Protein AF-A0A9W7LGK9-F1 (afdb_monomer_lite)

Structure (mmCIF, N/CA/C/O backbone):
data_AF-A0A9W7LGK9-F1
#
_entry.id   AF-A0A9W7LGK9-F1
#
loop_
_atom_site.group_PDB
_atom_site.id
_atom_site.type_symbol
_atom_site.label_atom_id
_atom_site.label_alt_id
_atom_site.label_comp_id
_atom_site.label_asym_id
_atom_site.label_entity_id
_atom_site.label_seq_id
_atom_site.pdbx_PDB_ins_code
_atom_site.Cartn_x
_atom_site.Cartn_y
_atom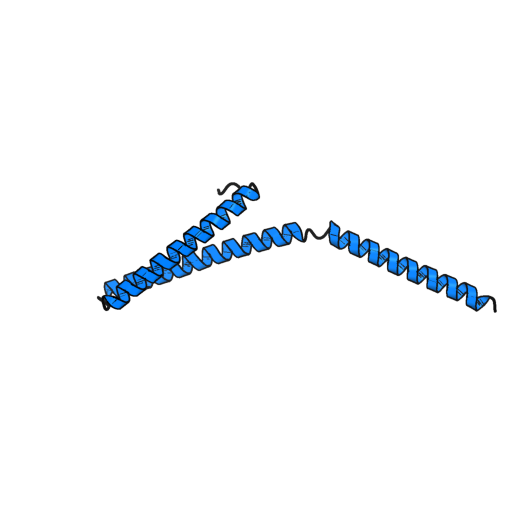_site.Cartn_z
_atom_site.occupancy
_atom_site.B_iso_or_equiv
_atom_site.auth_seq_id
_atom_site.auth_comp_id
_atom_site.auth_asym_id
_atom_site.auth_atom_id
_atom_site.pdbx_PDB_model_num
ATOM 1 N N . MET A 1 1 ? 56.364 -18.739 -40.961 1.00 49.22 1 MET A N 1
ATOM 2 C CA . MET A 1 1 ? 55.986 -17.609 -40.071 1.00 49.22 1 MET A CA 1
ATOM 3 C C . MET A 1 1 ? 54.803 -16.773 -40.592 1.00 49.22 1 MET A C 1
ATOM 5 O O . MET A 1 1 ? 54.542 -15.713 -40.040 1.00 49.22 1 MET A O 1
ATOM 9 N N . ILE A 1 2 ? 54.070 -17.230 -41.619 1.00 54.44 2 ILE A N 1
ATOM 10 C CA . ILE A 1 2 ? 52.918 -16.506 -42.195 1.00 54.44 2 ILE A CA 1
ATOM 11 C C . ILE A 1 2 ? 51.592 -17.001 -41.579 1.00 54.44 2 ILE A C 1
ATOM 13 O O . ILE A 1 2 ? 50.742 -16.185 -41.238 1.00 54.44 2 ILE A O 1
ATOM 17 N N . GLU A 1 3 ? 51.486 -18.299 -41.269 1.00 56.03 3 GLU A N 1
ATOM 18 C CA . GLU A 1 3 ? 50.304 -18.915 -40.629 1.00 56.03 3 GLU A CA 1
ATOM 19 C C . GLU A 1 3 ? 49.948 -18.327 -39.252 1.00 56.03 3 GLU A C 1
ATOM 21 O O . GLU A 1 3 ? 48.776 -18.270 -38.875 1.00 56.03 3 GLU A O 1
ATOM 26 N N . SER A 1 4 ? 50.936 -17.833 -38.495 1.00 61.94 4 SER A N 1
ATOM 27 C CA . SER A 1 4 ? 50.682 -17.215 -37.189 1.00 61.94 4 SER A CA 1
ATOM 28 C C . SER A 1 4 ? 50.029 -15.837 -37.304 1.00 61.94 4 SER A C 1
ATOM 30 O O . SER A 1 4 ? 49.320 -15.425 -36.393 1.00 61.94 4 SER A O 1
ATOM 32 N N . ARG A 1 5 ? 50.225 -15.108 -38.411 1.00 61.69 5 ARG A N 1
ATOM 33 C CA . ARG A 1 5 ? 49.630 -13.773 -38.600 1.00 61.69 5 ARG A CA 1
ATOM 34 C C . ARG A 1 5 ? 48.171 -13.856 -39.028 1.00 61.69 5 ARG A C 1
ATOM 36 O O . ARG A 1 5 ? 47.358 -13.087 -38.524 1.00 61.69 5 ARG A O 1
ATOM 43 N N . GLU A 1 6 ? 47.839 -14.811 -39.892 1.00 66.75 6 GLU A N 1
ATOM 44 C CA . GLU A 1 6 ? 46.464 -15.035 -40.347 1.00 66.75 6 GLU A CA 1
ATOM 45 C C . GLU A 1 6 ? 45.575 -15.520 -39.204 1.00 66.75 6 GLU A C 1
ATOM 47 O O . GLU A 1 6 ? 44.517 -14.947 -38.956 1.00 66.75 6 GLU A O 1
ATOM 52 N N . THR A 1 7 ? 46.039 -16.503 -38.429 1.00 74.00 7 THR A N 1
ATOM 53 C CA . THR A 1 7 ? 45.322 -16.977 -37.235 1.00 74.00 7 THR A CA 1
ATOM 54 C C . THR A 1 7 ? 45.127 -15.864 -36.205 1.00 74.00 7 THR A C 1
ATOM 56 O O . THR A 1 7 ? 44.027 -15.706 -35.680 1.00 74.00 7 THR A O 1
ATOM 59 N N . THR A 1 8 ? 46.139 -15.021 -35.974 1.00 76.88 8 THR A N 1
ATOM 60 C CA . THR A 1 8 ? 46.016 -13.860 -35.071 1.00 76.88 8 THR A CA 1
ATOM 61 C C . THR A 1 8 ? 44.995 -12.831 -35.578 1.00 76.88 8 THR A C 1
ATOM 63 O O . THR A 1 8 ? 44.223 -12.299 -34.780 1.00 76.88 8 THR A O 1
ATOM 66 N N . MET A 1 9 ? 44.924 -12.583 -36.893 1.00 79.62 9 MET A N 1
ATOM 67 C CA . MET A 1 9 ? 43.884 -11.732 -37.491 1.00 79.62 9 MET A CA 1
ATOM 68 C C . MET A 1 9 ? 42.480 -12.322 -37.312 1.00 79.62 9 MET A C 1
ATOM 70 O O . MET A 1 9 ? 41.559 -11.592 -36.947 1.00 79.62 9 MET A O 1
ATOM 74 N N . TRP A 1 10 ? 42.314 -13.633 -37.497 1.00 83.62 10 TRP A N 1
ATOM 75 C CA . TRP A 1 10 ? 41.036 -14.314 -37.277 1.00 83.62 10 TRP A CA 1
ATOM 76 C C . TRP A 1 10 ? 40.573 -14.242 -35.822 1.00 83.62 10 TRP A C 1
ATOM 78 O O . TRP A 1 10 ? 39.405 -13.946 -35.572 1.00 83.62 10 TRP A O 1
ATOM 88 N N . TYR A 1 11 ? 41.479 -14.428 -34.857 1.00 84.81 11 TYR A N 1
ATOM 89 C CA . TYR A 1 11 ? 41.149 -14.254 -33.440 1.00 84.81 11 TYR A CA 1
ATOM 90 C C . TYR A 1 11 ? 40.737 -12.817 -33.121 1.00 84.81 11 TYR A C 1
ATOM 92 O O . TYR A 1 11 ? 39.768 -12.610 -32.393 1.00 84.81 11 TYR A O 1
ATOM 100 N N . PHE A 1 12 ? 41.416 -11.822 -33.696 1.00 86.94 12 PHE A N 1
ATOM 101 C CA . PHE A 1 12 ? 41.064 -10.417 -33.498 1.00 86.94 12 PHE A CA 1
ATOM 102 C C . PHE A 1 12 ? 39.683 -10.076 -34.077 1.00 86.94 12 PHE A C 1
ATOM 104 O O . PHE A 1 12 ? 38.883 -9.410 -33.417 1.00 86.94 12 PHE A O 1
ATOM 111 N N . LEU A 1 13 ? 39.375 -10.573 -35.278 1.00 85.75 13 LEU A N 1
ATOM 112 C CA . LEU A 1 13 ? 38.069 -10.405 -35.925 1.00 85.75 13 LEU A CA 1
ATOM 113 C C . LEU A 1 13 ? 36.947 -11.097 -35.145 1.00 85.75 13 LEU A C 1
ATOM 115 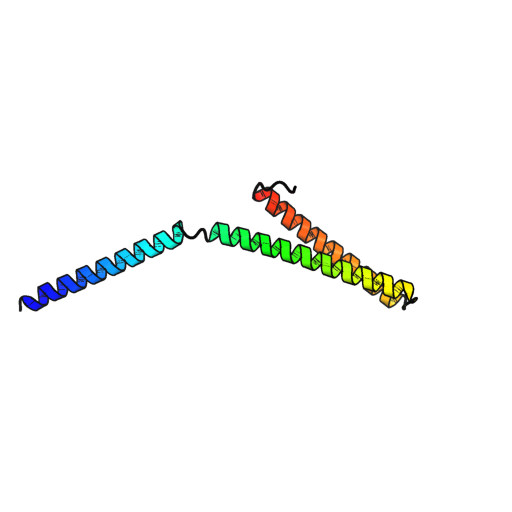O O . LEU A 1 13 ? 35.879 -10.523 -34.946 1.00 85.75 13 LEU A O 1
ATOM 119 N N . PHE A 1 14 ? 37.200 -12.305 -34.642 1.00 88.19 14 PHE A N 1
ATOM 120 C CA . PHE A 1 14 ? 36.247 -13.010 -33.793 1.00 88.19 14 PHE A CA 1
ATOM 121 C C . PHE A 1 14 ? 35.986 -12.241 -32.492 1.00 88.19 14 PHE A C 1
ATOM 123 O O . PHE A 1 14 ? 34.838 -12.018 -32.114 1.00 88.19 14 PHE A O 1
ATOM 130 N N . PHE A 1 15 ? 37.044 -11.765 -31.831 1.00 88.44 15 PHE A N 1
ATOM 131 C CA . PHE A 1 15 ? 36.920 -11.049 -30.564 1.00 88.44 15 PHE A CA 1
ATOM 132 C C . PHE A 1 15 ? 36.197 -9.706 -30.726 1.00 88.44 15 PHE A C 1
ATOM 134 O O . PHE A 1 15 ? 35.336 -9.359 -29.920 1.00 88.44 15 PHE A O 1
ATOM 141 N N . THR A 1 16 ? 36.487 -8.970 -31.801 1.00 89.62 16 THR A N 1
ATOM 142 C CA . THR A 1 16 ? 35.779 -7.722 -32.122 1.00 89.62 16 THR A CA 1
ATOM 143 C C . THR A 1 16 ? 34.307 -7.967 -32.440 1.00 89.62 16 THR A C 1
ATOM 145 O O . THR A 1 16 ? 33.465 -7.235 -31.924 1.00 89.62 16 THR A O 1
ATOM 148 N N . ALA A 1 17 ? 33.970 -9.019 -33.191 1.00 89.31 17 ALA A N 1
ATOM 149 C CA . ALA A 1 17 ? 32.580 -9.395 -33.449 1.00 89.31 17 ALA A CA 1
ATOM 150 C C . ALA A 1 17 ? 31.821 -9.757 -32.159 1.00 89.31 17 ALA A C 1
ATOM 152 O O . ALA A 1 17 ? 30.686 -9.318 -31.971 1.00 89.31 17 ALA A O 1
ATOM 153 N N . VAL A 1 18 ? 32.457 -10.489 -31.235 1.00 91.06 18 VAL A N 1
ATOM 154 C CA . VAL A 1 18 ? 31.874 -10.820 -29.923 1.00 91.06 18 VAL A CA 1
ATOM 155 C C . VAL A 1 18 ? 31.629 -9.560 -29.091 1.00 91.06 18 VAL A C 1
ATOM 157 O O . VAL A 1 18 ? 30.540 -9.395 -28.544 1.00 91.06 18 VAL A O 1
ATOM 160 N N . ILE A 1 19 ? 32.592 -8.635 -29.024 1.00 90.56 19 ILE A N 1
ATOM 161 C CA . ILE A 1 19 ? 32.414 -7.360 -28.309 1.00 90.56 19 ILE A CA 1
ATOM 162 C C . ILE A 1 19 ? 31.267 -6.549 -28.922 1.00 90.56 19 ILE A C 1
ATOM 164 O O . ILE A 1 19 ? 30.438 -6.008 -28.187 1.00 90.56 19 ILE A O 1
ATOM 168 N N . LEU A 1 20 ? 31.191 -6.485 -30.254 1.00 91.75 20 LEU A N 1
ATOM 169 C CA . LEU A 1 20 ? 30.137 -5.754 -30.955 1.00 91.75 20 LEU A CA 1
ATOM 170 C C . LEU A 1 20 ? 28.758 -6.358 -30.668 1.00 91.75 20 LEU A C 1
ATOM 172 O O . LEU A 1 20 ? 27.815 -5.630 -30.365 1.00 91.75 20 LEU A O 1
ATOM 176 N N . TYR A 1 21 ? 28.656 -7.688 -30.694 1.00 90.38 21 TYR A N 1
ATOM 177 C CA . TYR A 1 21 ? 27.440 -8.414 -30.340 1.00 90.38 21 TYR A CA 1
ATOM 178 C C . TYR A 1 21 ? 27.007 -8.119 -28.898 1.00 90.38 21 TYR A C 1
ATOM 180 O O . TYR A 1 21 ? 25.853 -7.765 -28.665 1.00 90.38 21 TYR A O 1
ATOM 188 N N . LEU A 1 22 ? 27.932 -8.170 -27.933 1.00 89.25 22 LEU A N 1
ATOM 189 C CA . LEU A 1 22 ? 27.641 -7.833 -26.535 1.00 89.25 22 LEU A CA 1
ATOM 190 C C . LEU A 1 22 ? 27.194 -6.373 -26.368 1.00 89.25 22 LEU A C 1
ATOM 192 O O . LEU A 1 22 ? 26.300 -6.091 -25.570 1.00 89.25 22 LEU A O 1
ATOM 196 N N . TYR A 1 23 ? 27.773 -5.445 -27.132 1.00 88.06 23 TYR A N 1
ATOM 197 C CA . TYR A 1 23 ? 27.379 -4.036 -27.121 1.00 88.06 23 TYR A CA 1
ATOM 198 C C . TYR A 1 23 ? 25.963 -3.825 -27.674 1.00 88.06 23 TYR A C 1
ATOM 200 O O . TYR A 1 23 ? 25.153 -3.131 -27.054 1.00 88.06 23 TYR A O 1
ATOM 208 N N . VAL A 1 24 ? 25.634 -4.470 -28.797 1.00 85.62 24 VAL A N 1
ATOM 209 C CA . VAL A 1 24 ? 24.283 -4.445 -29.374 1.00 85.62 24 VAL A CA 1
ATOM 210 C C . VAL A 1 24 ? 23.278 -5.057 -28.402 1.00 85.62 24 VAL A C 1
ATOM 212 O O . VAL A 1 24 ? 22.251 -4.438 -28.140 1.00 85.62 24 VAL A O 1
ATOM 215 N N . MET A 1 25 ? 23.599 -6.200 -27.790 1.00 81.19 25 MET A N 1
ATOM 216 C CA . MET A 1 25 ? 22.744 -6.833 -26.782 1.00 81.19 25 MET A CA 1
ATOM 217 C C . MET A 1 25 ? 22.530 -5.928 -25.566 1.00 81.19 25 MET A C 1
ATOM 219 O O . MET A 1 25 ? 21.401 -5.789 -25.107 1.00 81.19 25 MET A O 1
ATOM 223 N N . LYS A 1 26 ? 23.570 -5.244 -25.071 1.00 80.56 26 LYS A N 1
ATOM 224 C CA . LYS A 1 26 ? 23.444 -4.275 -23.969 1.00 80.56 26 LYS A CA 1
ATOM 225 C C . LYS A 1 26 ? 22.494 -3.128 -24.319 1.00 80.56 26 LYS A C 1
ATOM 227 O O . LYS A 1 26 ? 21.644 -2.774 -23.506 1.00 80.56 26 LYS A O 1
ATOM 232 N N . ASN A 1 27 ? 22.625 -2.555 -25.514 1.00 78.19 27 ASN A N 1
ATOM 233 C CA . ASN A 1 27 ? 21.726 -1.493 -25.962 1.00 78.19 27 ASN A CA 1
ATOM 234 C C . ASN A 1 27 ? 20.299 -2.009 -26.149 1.00 78.19 27 ASN A C 1
ATOM 236 O O . ASN A 1 27 ? 19.373 -1.341 -25.711 1.00 78.19 27 ASN A O 1
ATOM 240 N N . TYR A 1 28 ? 20.127 -3.207 -26.710 1.00 74.62 28 TYR A N 1
ATOM 241 C CA . TYR A 1 28 ? 18.819 -3.827 -26.907 1.00 74.62 28 TYR A CA 1
ATOM 242 C C . TYR A 1 28 ? 18.125 -4.145 -25.578 1.00 74.62 28 TYR A C 1
ATOM 244 O O . TYR A 1 28 ? 16.950 -3.846 -25.412 1.00 74.62 28 TYR A O 1
ATOM 252 N N . PHE A 1 29 ? 18.843 -4.668 -24.582 1.00 66.94 29 PHE A N 1
ATOM 253 C CA . PHE A 1 29 ? 18.282 -4.871 -23.245 1.00 66.94 29 PHE A CA 1
ATOM 254 C C . PHE A 1 29 ? 17.922 -3.553 -22.553 1.00 66.94 29 PHE A C 1
ATOM 256 O O . PHE A 1 29 ? 16.914 -3.496 -21.855 1.00 66.94 29 PHE A O 1
ATOM 263 N N . ASN A 1 30 ? 18.690 -2.485 -22.780 1.00 64.62 30 ASN A N 1
ATOM 264 C CA . ASN A 1 30 ? 18.372 -1.161 -22.245 1.00 64.62 30 ASN A CA 1
ATOM 265 C C . ASN A 1 30 ? 17.180 -0.485 -22.947 1.00 64.62 30 ASN A C 1
ATOM 267 O O . ASN A 1 30 ? 16.520 0.341 -22.321 1.00 64.62 30 ASN A O 1
ATOM 271 N N . THR A 1 31 ? 16.913 -0.791 -24.222 1.00 64.19 31 THR A N 1
ATOM 272 C CA . THR A 1 31 ? 15.832 -0.162 -25.002 1.00 64.19 31 THR A CA 1
ATOM 273 C C . THR A 1 31 ? 14.551 -0.992 -25.070 1.00 64.19 31 THR A C 1
ATOM 275 O O . THR A 1 31 ? 13.471 -0.413 -25.128 1.00 64.19 31 THR A O 1
ATOM 278 N N . VAL A 1 32 ? 14.646 -2.325 -25.063 1.00 59.75 32 VAL A N 1
ATOM 279 C CA . VAL A 1 32 ? 13.516 -3.245 -25.289 1.00 59.75 32 VAL A CA 1
ATOM 280 C C . VAL A 1 32 ? 12.982 -3.860 -24.001 1.00 59.75 32 VAL A C 1
ATOM 282 O O . VAL A 1 32 ? 11.814 -4.233 -23.969 1.00 59.75 32 VAL A O 1
ATOM 285 N N . ILE A 1 33 ? 13.761 -3.919 -22.914 1.00 56.84 33 ILE A N 1
ATOM 286 C CA . ILE A 1 33 ? 13.178 -4.177 -21.593 1.00 56.84 33 ILE A CA 1
ATOM 287 C C . ILE A 1 33 ? 12.708 -2.823 -21.062 1.00 56.84 33 ILE A C 1
ATOM 289 O O . ILE A 1 33 ? 13.555 -2.000 -20.697 1.00 56.84 33 ILE A O 1
ATOM 293 N N . PRO A 1 34 ? 11.393 -2.563 -20.957 1.00 58.97 34 PRO A N 1
ATOM 294 C CA . PRO A 1 34 ? 10.889 -1.359 -20.327 1.00 58.97 34 PRO A CA 1
ATOM 295 C C . PRO A 1 34 ? 11.042 -1.520 -18.811 1.00 58.97 34 PRO A C 1
ATOM 297 O O . PRO A 1 34 ? 10.078 -1.642 -18.065 1.00 58.97 34 PRO A O 1
ATOM 300 N N . THR A 1 35 ? 12.289 -1.541 -18.342 1.00 63.28 35 THR A N 1
ATOM 301 C CA . THR A 1 35 ? 12.656 -1.587 -16.924 1.00 63.28 35 THR A CA 1
ATOM 302 C C . THR A 1 35 ? 11.974 -0.470 -16.147 1.00 63.28 35 THR A C 1
ATOM 304 O O . THR A 1 35 ? 11.678 -0.663 -14.977 1.00 63.28 35 THR A O 1
ATOM 307 N N . ARG A 1 36 ? 11.675 0.664 -16.795 1.00 62.56 36 ARG A N 1
ATOM 308 C CA . ARG A 1 36 ? 10.875 1.751 -16.220 1.00 62.56 36 ARG A CA 1
ATOM 309 C C . ARG A 1 36 ? 9.398 1.390 -16.080 1.00 62.56 36 ARG A C 1
ATOM 311 O O . ARG A 1 36 ? 8.912 1.434 -14.964 1.00 62.56 36 ARG A O 1
ATOM 318 N N . ALA A 1 37 ? 8.726 0.940 -17.142 1.00 67.12 37 ALA A N 1
ATOM 319 C CA . ALA A 1 37 ? 7.303 0.590 -17.064 1.00 67.12 37 ALA A CA 1
ATOM 320 C C . ALA A 1 37 ? 7.044 -0.577 -16.096 1.00 67.12 37 ALA A C 1
ATOM 322 O O . ALA A 1 37 ? 6.140 -0.504 -15.274 1.00 67.12 37 ALA A O 1
ATOM 323 N N . PHE A 1 38 ? 7.890 -1.614 -16.116 1.00 70.44 38 PHE A N 1
ATOM 324 C CA . PHE A 1 38 ? 7.802 -2.716 -15.150 1.00 70.44 38 PHE A CA 1
ATOM 325 C C . PHE A 1 38 ? 8.089 -2.269 -13.716 1.00 70.44 38 PHE A C 1
ATOM 327 O O . PHE A 1 38 ? 7.539 -2.829 -12.771 1.00 70.44 38 PHE A O 1
ATOM 334 N N . ARG A 1 39 ? 8.978 -1.290 -13.532 1.00 71.88 39 ARG A N 1
ATOM 335 C CA . ARG A 1 39 ? 9.275 -0.741 -12.211 1.00 71.88 39 ARG A CA 1
ATOM 336 C C . ARG A 1 39 ? 8.124 0.115 -11.698 1.00 71.88 39 ARG A C 1
ATOM 338 O O . ARG A 1 39 ? 7.735 -0.079 -10.557 1.00 71.88 39 ARG A O 1
ATOM 345 N N . GLU A 1 40 ? 7.566 0.980 -12.535 1.00 74.44 40 GLU A N 1
ATOM 346 C CA . GLU A 1 40 ? 6.396 1.805 -12.216 1.00 74.44 40 GLU A CA 1
ATOM 347 C C . GLU A 1 40 ? 5.176 0.931 -11.897 1.00 74.44 40 GLU A C 1
ATOM 349 O O . GLU A 1 40 ? 4.516 1.131 -10.883 1.00 74.44 40 GLU A O 1
ATOM 354 N N . GLU A 1 41 ? 4.926 -0.116 -12.688 1.00 76.88 41 GLU A N 1
ATOM 355 C CA . GLU A 1 41 ? 3.843 -1.068 -12.425 1.00 76.88 41 GLU A CA 1
ATOM 356 C C . GLU A 1 41 ? 4.061 -1.844 -11.120 1.00 76.88 41 GLU A C 1
ATOM 358 O O . GLU A 1 41 ? 3.130 -2.037 -10.341 1.00 76.88 41 GLU A O 1
ATOM 363 N N . ARG A 1 42 ? 5.302 -2.248 -10.830 1.00 81.12 42 ARG A N 1
ATOM 364 C CA . ARG A 1 42 ? 5.634 -2.917 -9.568 1.00 81.12 42 ARG A CA 1
ATOM 365 C C . ARG A 1 42 ? 5.500 -1.985 -8.366 1.00 81.12 42 ARG A C 1
ATOM 367 O O . ARG A 1 42 ? 5.065 -2.433 -7.309 1.00 81.12 42 ARG A O 1
ATOM 374 N N . GLU A 1 43 ? 5.892 -0.723 -8.510 1.00 80.50 43 GLU A N 1
ATOM 375 C CA . GLU A 1 43 ? 5.741 0.303 -7.476 1.00 80.50 43 GLU A CA 1
ATOM 376 C C . GLU A 1 43 ? 4.254 0.583 -7.207 1.00 80.50 43 GLU A C 1
ATOM 378 O O . GLU A 1 43 ? 3.858 0.600 -6.040 1.00 80.50 43 GLU A O 1
ATOM 383 N N . ARG A 1 44 ? 3.421 0.664 -8.256 1.00 81.06 44 ARG A N 1
ATOM 384 C CA . ARG A 1 44 ? 1.959 0.769 -8.134 1.00 81.06 44 ARG A CA 1
ATOM 385 C C . ARG A 1 44 ? 1.355 -0.428 -7.409 1.00 81.06 44 ARG A C 1
ATOM 387 O O . ARG A 1 44 ? 0.695 -0.242 -6.393 1.00 81.06 44 ARG A O 1
ATOM 394 N N . ASN A 1 45 ? 1.613 -1.644 -7.890 1.00 85.12 45 ASN A N 1
ATOM 395 C CA . ASN A 1 45 ? 1.028 -2.852 -7.306 1.00 85.12 45 ASN A CA 1
ATOM 396 C C . ASN A 1 45 ? 1.436 -3.007 -5.831 1.00 85.12 45 ASN A C 1
ATOM 398 O O . ASN A 1 45 ? 0.615 -3.348 -4.994 1.00 85.12 45 ASN A O 1
ATOM 402 N N . ASN A 1 46 ? 2.681 -2.666 -5.478 1.00 89.31 46 ASN A N 1
ATOM 403 C CA . ASN A 1 46 ? 3.142 -2.696 -4.088 1.00 89.31 46 ASN A CA 1
ATOM 404 C C . ASN A 1 46 ? 2.428 -1.658 -3.198 1.00 89.31 46 ASN A C 1
ATOM 406 O O . ASN A 1 46 ? 2.227 -1.899 -2.009 1.00 89.31 46 ASN A O 1
ATOM 410 N N . LEU A 1 47 ? 2.066 -0.490 -3.737 1.00 87.94 47 LEU A N 1
ATOM 411 C CA . LEU A 1 47 ? 1.265 0.502 -3.013 1.00 87.94 47 LEU A CA 1
ATOM 412 C C . LEU A 1 47 ? -0.186 0.040 -2.838 1.00 87.94 47 LEU A C 1
ATOM 414 O O . LEU A 1 47 ? -0.719 0.149 -1.736 1.00 87.94 47 LEU A O 1
ATOM 418 N N . GLU A 1 48 ? -0.792 -0.526 -3.883 1.00 86.62 48 GLU A N 1
ATOM 419 C CA . GLU A 1 48 ? -2.136 -1.116 -3.825 1.00 86.62 48 GLU A CA 1
ATOM 420 C C . GLU A 1 48 ? -2.202 -2.274 -2.812 1.00 86.62 48 GLU A C 1
ATOM 422 O O . GLU A 1 48 ? -3.107 -2.312 -1.976 1.00 86.62 48 GLU A O 1
ATOM 427 N N . ASP A 1 49 ? -1.203 -3.162 -2.808 1.00 91.31 49 ASP A N 1
ATOM 428 C CA . ASP A 1 49 ? -1.095 -4.271 -1.854 1.00 91.31 49 ASP A CA 1
ATOM 429 C C . ASP A 1 49 ? -1.014 -3.760 -0.408 1.00 91.31 49 ASP A C 1
ATOM 431 O O . ASP A 1 49 ? -1.725 -4.246 0.474 1.00 91.31 49 ASP A O 1
ATOM 435 N N . LYS A 1 50 ? -0.191 -2.732 -0.157 1.00 91.31 50 LYS A N 1
ATOM 436 C CA . LYS A 1 50 ? -0.074 -2.105 1.171 1.00 91.31 50 LYS A CA 1
ATOM 437 C C . LYS A 1 50 ? -1.373 -1.443 1.613 1.00 91.31 50 LYS A C 1
ATOM 439 O O . LYS A 1 50 ? -1.738 -1.563 2.783 1.00 91.31 50 LYS A O 1
ATOM 444 N N . TYR A 1 51 ? -2.058 -0.754 0.701 1.00 89.50 51 TYR A N 1
ATOM 445 C CA . TYR A 1 51 ? -3.361 -0.147 0.967 1.00 89.50 51 TYR A CA 1
ATOM 446 C C . TYR A 1 51 ? -4.388 -1.212 1.361 1.00 89.50 51 TYR A C 1
ATOM 448 O O . TYR A 1 51 ? -5.078 -1.078 2.374 1.00 89.50 51 TYR A O 1
ATOM 456 N N . HIS A 1 52 ? -4.431 -2.321 0.620 1.00 90.81 52 HIS A N 1
ATOM 457 C CA . HIS A 1 52 ? -5.337 -3.423 0.916 1.00 90.81 52 HIS A CA 1
ATOM 458 C C . HIS A 1 52 ? -5.008 -4.107 2.254 1.00 90.81 52 HIS A C 1
ATOM 460 O O . HIS A 1 52 ? -5.902 -4.352 3.065 1.00 90.81 52 HIS A O 1
ATOM 466 N N . GLU A 1 53 ? -3.726 -4.348 2.542 1.00 92.69 53 GLU A N 1
ATOM 467 C CA . GLU A 1 53 ? -3.273 -4.919 3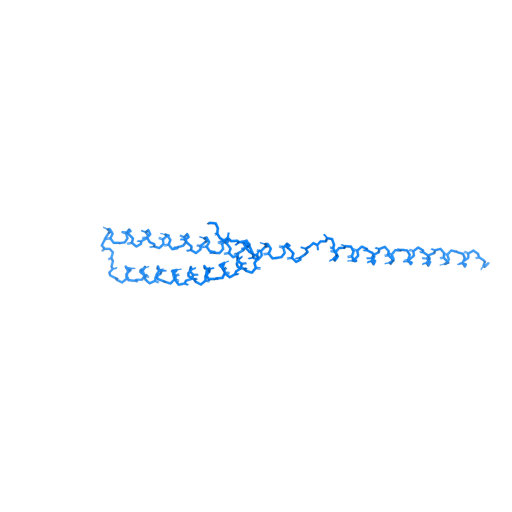.816 1.00 92.69 53 GLU A CA 1
ATOM 468 C C . GLU A 1 53 ? -3.597 -4.004 5.014 1.00 92.69 53 GLU A C 1
ATOM 470 O O . GLU A 1 53 ? -3.911 -4.480 6.111 1.00 92.69 53 GLU A O 1
ATOM 475 N N . ALA A 1 54 ? -3.520 -2.682 4.837 1.00 91.38 54 ALA A N 1
ATOM 476 C CA . ALA A 1 54 ? -3.888 -1.716 5.869 1.00 91.38 54 ALA A CA 1
ATOM 477 C C . ALA A 1 54 ? -5.395 -1.771 6.179 1.00 91.38 54 ALA A C 1
ATOM 479 O O . ALA A 1 54 ? -5.772 -1.844 7.353 1.00 91.38 54 ALA A O 1
ATOM 480 N N . HIS A 1 55 ? -6.245 -1.848 5.149 1.00 91.50 55 HIS A N 1
ATOM 481 C CA . HIS A 1 55 ? -7.693 -2.042 5.307 1.00 91.50 55 HIS A CA 1
ATOM 482 C C . HIS A 1 55 ? -8.037 -3.347 6.022 1.00 91.50 55 HIS A C 1
ATOM 484 O O . HIS A 1 55 ? -8.795 -3.329 6.991 1.00 91.50 55 HIS A O 1
ATOM 490 N N . GLN A 1 56 ? -7.422 -4.466 5.632 1.00 94.06 56 GLN A N 1
ATOM 491 C CA . GLN A 1 56 ? -7.638 -5.751 6.309 1.00 94.06 56 GLN A CA 1
ATOM 492 C C . GLN A 1 56 ? -7.250 -5.691 7.795 1.00 94.06 56 GLN A C 1
ATOM 494 O O . GLN A 1 56 ? -7.971 -6.192 8.663 1.00 94.06 56 GLN A O 1
ATOM 499 N N . ARG A 1 57 ? -6.128 -5.034 8.122 1.00 91.81 57 ARG A N 1
ATOM 500 C CA . ARG A 1 57 ? -5.711 -4.825 9.518 1.00 91.81 57 ARG A CA 1
ATOM 501 C C . ARG A 1 57 ? -6.707 -3.972 10.295 1.00 91.81 57 ARG A C 1
ATOM 503 O O . ARG A 1 57 ? -7.029 -4.308 11.437 1.00 91.81 57 ARG A O 1
ATOM 510 N N . ARG A 1 58 ? -7.214 -2.899 9.690 1.00 93.62 58 ARG A N 1
ATOM 511 C CA . ARG A 1 58 ? -8.256 -2.061 10.289 1.00 93.62 58 ARG A CA 1
ATOM 512 C C . ARG A 1 58 ? -9.516 -2.871 10.580 1.00 93.62 58 ARG A C 1
ATOM 514 O O . ARG A 1 58 ? -10.017 -2.818 11.702 1.00 93.62 58 ARG A O 1
ATOM 521 N N . GLU A 1 59 ? -10.009 -3.639 9.611 1.00 93.88 59 GLU A N 1
ATOM 522 C CA . GLU A 1 59 ? -11.189 -4.491 9.791 1.00 93.88 59 GLU A CA 1
ATOM 523 C C . GLU A 1 59 ? -11.004 -5.475 10.942 1.00 93.88 59 GLU A C 1
ATOM 525 O O . GLU A 1 59 ? -11.893 -5.620 11.782 1.00 93.88 59 GLU A O 1
ATOM 530 N N . HIS A 1 60 ? -9.824 -6.085 11.041 1.00 94.25 60 HIS A N 1
ATOM 531 C CA . HIS A 1 60 ? -9.483 -6.952 12.158 1.00 94.25 60 HIS A CA 1
ATOM 532 C C . HIS A 1 60 ? -9.593 -6.201 13.498 1.00 94.25 60 HIS A C 1
ATOM 534 O O . HIS A 1 60 ? -10.278 -6.671 14.407 1.00 94.25 60 HIS A O 1
ATOM 540 N N . PHE A 1 61 ? -9.016 -5.000 13.636 1.00 92.12 61 PHE A N 1
ATOM 541 C CA . PHE A 1 61 ? -9.156 -4.205 14.867 1.00 92.12 61 PHE A CA 1
ATOM 542 C C . PHE A 1 61 ? -10.609 -3.831 15.183 1.00 92.12 61 PHE A C 1
ATOM 544 O O . PHE A 1 61 ? -11.011 -3.887 16.346 1.00 92.12 61 PHE A O 1
ATOM 551 N N . VAL A 1 62 ? -11.411 -3.501 14.169 1.00 93.50 62 VAL A N 1
ATOM 552 C CA . VAL A 1 62 ? -12.841 -3.198 14.330 1.00 93.50 62 VAL A CA 1
ATOM 553 C C . VAL A 1 62 ? -13.609 -4.423 14.831 1.00 93.50 62 VAL A C 1
ATOM 555 O O . VAL A 1 62 ? -14.412 -4.301 15.759 1.00 93.50 62 VAL A O 1
ATOM 558 N N . GLN A 1 63 ? -13.336 -5.607 14.280 1.00 94.06 63 GLN A N 1
ATOM 559 C CA . GLN A 1 63 ? -13.940 -6.863 14.732 1.00 94.06 63 GLN A CA 1
ATOM 560 C C . GLN A 1 63 ? -13.557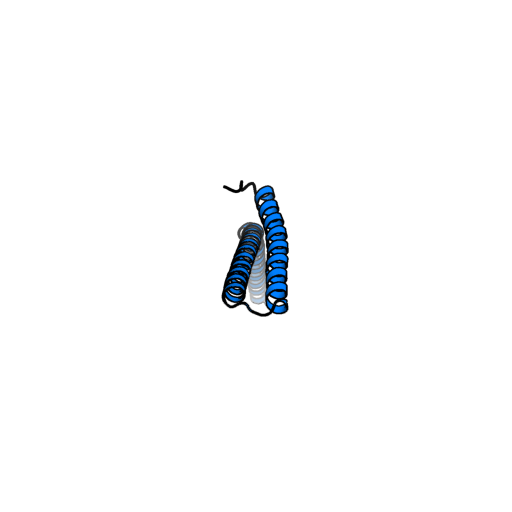 -7.181 16.183 1.00 94.06 63 GLN A C 1
ATOM 562 O O . GLN A 1 63 ? -14.434 -7.480 16.998 1.00 94.06 63 GLN A O 1
ATOM 567 N N . HIS A 1 64 ? -12.275 -7.046 16.539 1.00 92.38 64 HIS A N 1
ATOM 568 C CA . HIS A 1 64 ? -11.797 -7.236 17.917 1.00 92.38 64 HIS A CA 1
ATOM 569 C C . HIS A 1 64 ? -12.426 -6.241 18.887 1.00 92.38 64 HIS A C 1
ATOM 571 O O . HIS A 1 64 ? -12.837 -6.615 19.983 1.00 92.38 64 HIS A O 1
ATOM 577 N N . LEU A 1 65 ? -12.573 -4.984 18.477 1.00 92.31 65 LEU A N 1
ATOM 578 C CA . LEU A 1 65 ? -13.242 -3.960 19.268 1.00 92.31 65 LEU A CA 1
ATOM 579 C C . LEU A 1 65 ? -14.731 -4.268 19.468 1.00 92.31 65 LEU A C 1
ATOM 581 O O . LEU A 1 65 ? -15.239 -4.130 20.583 1.00 92.31 65 LEU A O 1
ATOM 585 N N . ALA A 1 66 ? -15.438 -4.694 18.420 1.00 93.19 66 ALA A N 1
ATOM 586 C CA . ALA A 1 66 ? -16.840 -5.096 18.518 1.00 93.19 66 ALA A CA 1
ATOM 587 C C . ALA A 1 66 ? -17.007 -6.290 19.472 1.00 93.19 66 ALA A C 1
ATOM 589 O O . ALA A 1 66 ? -17.876 -6.277 20.349 1.00 93.19 66 ALA A O 1
ATOM 590 N N . TRP A 1 67 ? -16.117 -7.277 19.367 1.00 94.12 67 TRP A N 1
ATOM 591 C CA . TRP A 1 67 ? -16.071 -8.422 20.268 1.00 94.12 67 TRP A CA 1
ATOM 592 C C . TRP A 1 67 ? -15.786 -8.006 21.720 1.00 94.12 67 TRP A C 1
ATOM 594 O O . TRP A 1 67 ? -16.535 -8.389 22.623 1.00 94.12 67 TRP A O 1
ATOM 604 N N . ALA A 1 68 ? -14.788 -7.151 21.955 1.00 91.81 68 ALA A N 1
ATOM 605 C CA . ALA A 1 68 ? -14.432 -6.651 23.283 1.00 91.81 68 ALA A CA 1
ATOM 606 C C . ALA A 1 68 ? -15.590 -5.867 23.927 1.00 91.81 68 ALA A C 1
ATOM 608 O O . ALA A 1 68 ? -15.920 -6.078 25.098 1.00 91.81 68 ALA A O 1
ATOM 609 N N . LYS A 1 69 ? -16.282 -5.027 23.143 1.00 92.00 69 LYS A N 1
ATOM 610 C CA . LYS A 1 69 ? -17.497 -4.320 23.578 1.00 92.00 69 LYS A CA 1
ATOM 611 C C . LYS A 1 69 ? -18.622 -5.290 23.939 1.00 92.00 69 LYS A C 1
ATOM 613 O O . LYS A 1 69 ? -19.247 -5.120 24.984 1.00 92.00 69 LYS A O 1
ATOM 618 N N . SER A 1 70 ? -18.847 -6.328 23.127 1.00 92.31 70 SER A N 1
ATOM 619 C CA . SER A 1 70 ? -19.893 -7.331 23.384 1.00 92.31 70 SER A CA 1
ATOM 620 C C . SER A 1 70 ? -19.680 -8.087 24.701 1.00 92.31 70 SER A C 1
ATOM 622 O O . SER A 1 70 ? -20.643 -8.420 25.390 1.00 92.31 70 SER A O 1
ATOM 624 N N . ARG A 1 71 ? -18.417 -8.295 25.095 1.00 91.94 7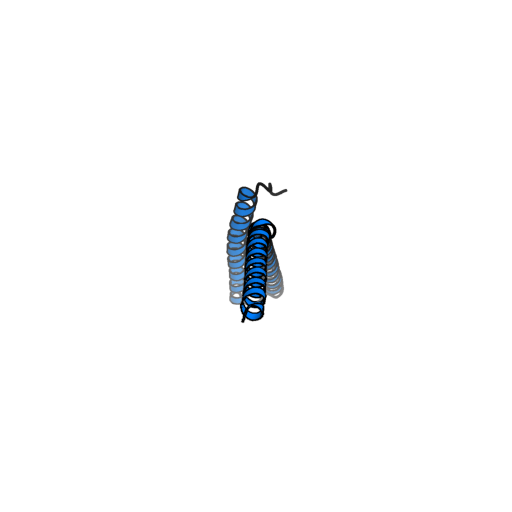1 ARG A N 1
ATOM 625 C CA . ARG A 1 71 ? -18.038 -8.994 26.330 1.00 91.94 71 ARG A CA 1
ATOM 626 C C . ARG A 1 71 ? -17.835 -8.087 27.536 1.00 91.94 71 ARG A C 1
ATOM 628 O O . ARG A 1 71 ? -17.483 -8.591 28.597 1.00 91.94 71 ARG A O 1
ATOM 635 N N . LYS A 1 72 ? -18.075 -6.777 27.397 1.00 87.44 72 LYS A N 1
ATOM 636 C CA . LYS A 1 72 ? -17.786 -5.778 28.440 1.00 87.44 72 LYS A CA 1
ATOM 637 C C . LYS A 1 72 ? -16.343 -5.907 28.949 1.00 87.44 72 LYS A C 1
ATOM 639 O O . LYS A 1 72 ? -16.100 -5.867 30.154 1.00 87.44 72 LYS A O 1
ATOM 644 N N . ALA A 1 73 ? -15.405 -6.096 28.017 1.00 85.38 73 ALA A N 1
ATOM 645 C CA . ALA A 1 73 ? -13.979 -6.100 28.309 1.00 85.38 73 ALA A CA 1
ATOM 646 C C . ALA A 1 73 ? -13.561 -4.803 29.023 1.00 85.38 73 ALA A C 1
ATOM 648 O O . ALA A 1 73 ? -14.279 -3.796 29.003 1.00 85.38 73 ALA A O 1
ATOM 649 N N . GLY A 1 74 ? -12.395 -4.829 29.670 1.00 89.06 74 GLY A N 1
ATOM 650 C CA . GLY A 1 74 ? -11.902 -3.692 30.441 1.00 89.06 74 GLY A CA 1
ATOM 651 C C . GLY A 1 74 ? -11.852 -2.405 29.610 1.00 89.06 74 GLY A C 1
ATOM 652 O O . GLY A 1 74 ? -11.504 -2.418 28.429 1.00 89.06 74 GLY A O 1
ATOM 653 N N . ARG A 1 75 ? -12.169 -1.265 30.240 1.00 88.81 75 ARG A N 1
ATOM 654 C CA . ARG A 1 75 ? -12.153 0.057 29.584 1.00 88.81 75 ARG A CA 1
ATOM 655 C C . ARG A 1 75 ? -10.812 0.353 28.907 1.00 88.81 75 ARG A C 1
ATOM 657 O O . ARG A 1 75 ? -10.788 0.945 27.832 1.00 88.81 75 ARG A O 1
ATOM 664 N N . GLU A 1 76 ? -9.714 -0.072 29.521 1.00 91.06 76 GLU A N 1
ATOM 665 C CA . GLU A 1 76 ? -8.357 0.084 28.995 1.00 91.06 76 GLU A CA 1
ATOM 666 C C . GLU A 1 76 ? -8.141 -0.687 27.684 1.00 91.06 76 GLU A C 1
ATOM 668 O O . GLU A 1 76 ? -7.615 -0.132 26.722 1.00 91.06 76 GLU A O 1
ATOM 67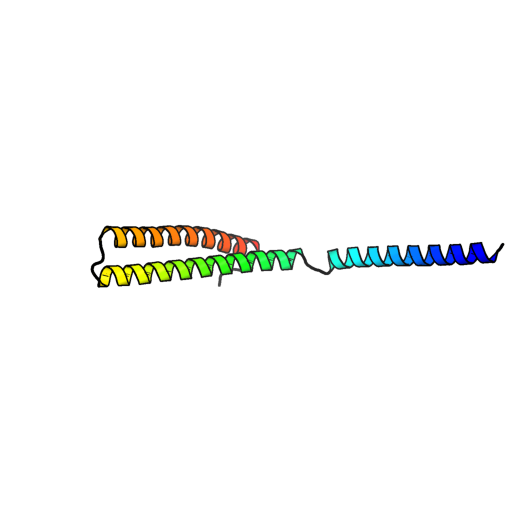3 N N . GLU A 1 77 ? -8.629 -1.926 27.601 1.00 88.25 77 GLU A N 1
ATOM 674 C CA . GLU A 1 77 ? -8.527 -2.767 26.405 1.00 88.25 77 GLU A CA 1
ATOM 675 C C . GLU A 1 77 ? -9.349 -2.199 25.242 1.00 88.25 77 GLU A C 1
ATOM 677 O O . GLU A 1 77 ? -8.854 -2.095 24.120 1.00 88.25 77 GLU A O 1
ATOM 682 N N . ILE A 1 78 ? -10.569 -1.726 25.522 1.00 91.56 78 ILE A N 1
ATOM 683 C CA . ILE A 1 78 ? -11.407 -1.044 24.525 1.00 91.56 78 ILE A CA 1
ATOM 684 C C . ILE A 1 78 ? -10.716 0.231 24.025 1.00 91.56 78 ILE A C 1
ATOM 686 O O . ILE A 1 78 ? -10.666 0.460 22.820 1.00 91.56 78 ILE A O 1
ATOM 690 N N . THR A 1 79 ? -10.146 1.033 24.928 1.00 92.50 79 THR A N 1
ATOM 691 C CA . THR A 1 79 ? -9.460 2.289 24.570 1.00 92.50 79 THR A CA 1
ATOM 692 C C . THR A 1 79 ? -8.212 2.012 23.727 1.00 92.50 79 THR A C 1
ATOM 694 O O . THR A 1 79 ? -7.954 2.703 22.742 1.00 92.50 79 THR A O 1
ATOM 697 N N . ARG A 1 80 ? -7.457 0.958 24.061 1.00 93.00 80 ARG A N 1
ATOM 698 C CA . ARG A 1 80 ? -6.307 0.504 23.272 1.00 93.00 80 ARG A CA 1
ATOM 699 C C . ARG A 1 80 ? -6.724 0.088 21.862 1.00 93.00 80 ARG A C 1
ATOM 701 O O . ARG A 1 80 ? -6.083 0.509 20.906 1.00 93.00 80 ARG A O 1
ATOM 708 N N . LEU A 1 81 ? -7.794 -0.698 21.729 1.00 91.69 81 LEU A N 1
ATOM 709 C CA . LEU A 1 81 ? -8.310 -1.130 20.427 1.00 91.69 81 LEU A CA 1
ATOM 710 C C . LEU A 1 81 ? -8.850 0.044 19.600 1.00 91.69 81 LEU A C 1
ATOM 712 O O . LEU A 1 81 ? -8.596 0.087 18.402 1.00 91.69 81 LEU A O 1
ATOM 716 N N . GLN A 1 82 ? -9.515 1.025 20.222 1.00 93.00 82 GLN A N 1
ATOM 717 C CA . GLN A 1 82 ? -9.927 2.264 19.542 1.00 93.00 82 GLN A CA 1
ATOM 718 C C . GLN A 1 82 ? -8.729 3.007 18.960 1.00 93.00 82 GLN A C 1
ATOM 720 O O . GLN A 1 82 ? -8.736 3.344 17.782 1.00 93.00 82 GLN A O 1
ATOM 725 N N . LYS A 1 83 ? -7.663 3.165 19.749 1.00 93.88 83 LYS A N 1
ATOM 726 C CA . LYS A 1 83 ? -6.431 3.802 19.282 1.00 93.88 83 LYS A CA 1
ATOM 727 C C . LYS A 1 83 ? -5.763 3.020 18.145 1.00 93.88 83 LYS A C 1
ATOM 729 O O . LYS A 1 83 ? -5.183 3.617 17.248 1.00 93.88 83 LYS A O 1
ATOM 734 N N . CYS A 1 84 ? -5.834 1.686 18.159 1.00 92.44 84 CYS A N 1
ATOM 735 C CA . CYS A 1 84 ? -5.345 0.863 17.050 1.00 92.44 84 CYS A CA 1
ATOM 736 C C . CYS A 1 84 ? -6.150 1.077 15.760 1.00 92.44 84 CYS A C 1
ATOM 738 O O . CYS A 1 84 ? -5.546 1.099 14.692 1.00 92.44 84 CYS A O 1
ATOM 740 N N . VAL A 1 85 ? -7.473 1.257 15.854 1.00 93.12 85 VAL A N 1
ATOM 741 C CA . VAL A 1 85 ? -8.320 1.606 14.701 1.00 93.12 85 VAL A CA 1
ATOM 742 C C . VAL A 1 85 ? -7.962 2.996 14.176 1.00 93.12 85 VAL A C 1
ATOM 744 O O . VAL A 1 85 ? -7.662 3.113 12.996 1.00 93.12 85 VAL A O 1
ATOM 747 N N . GLU A 1 86 ? -7.884 4.007 15.046 1.00 93.62 86 GLU A N 1
ATOM 748 C CA . GLU A 1 86 ? -7.514 5.380 14.654 1.00 93.62 86 GLU A CA 1
ATOM 749 C C . GLU A 1 86 ? -6.133 5.439 13.988 1.00 93.62 86 GLU A C 1
ATOM 751 O O . GLU A 1 86 ? -5.955 6.085 12.961 1.00 93.62 86 GLU A O 1
ATOM 756 N N . ASN A 1 87 ? -5.147 4.719 14.527 1.00 93.69 87 ASN A N 1
ATOM 757 C CA . ASN A 1 87 ? -3.826 4.640 13.906 1.00 93.69 87 ASN A CA 1
ATOM 758 C C . ASN A 1 87 ? -3.874 3.960 12.529 1.00 93.69 87 ASN A C 1
ATOM 760 O O . ASN A 1 87 ? -3.109 4.333 11.645 1.00 93.69 87 ASN A O 1
ATOM 764 N N . ALA A 1 88 ? -4.727 2.946 12.354 1.00 92.19 88 ALA A N 1
ATOM 765 C CA . ALA A 1 88 ? -4.897 2.290 11.064 1.00 92.19 88 ALA A CA 1
ATOM 766 C C . ALA A 1 88 ? -5.597 3.213 10.054 1.00 92.19 88 ALA A C 1
ATOM 768 O O . ALA A 1 88 ? -5.186 3.227 8.899 1.00 92.19 88 ALA A O 1
ATOM 769 N N . ASP A 1 89 ? -6.573 4.014 10.493 1.00 92.62 89 ASP A N 1
ATOM 770 C CA . ASP A 1 89 ? -7.232 5.037 9.669 1.00 92.62 89 ASP A CA 1
ATOM 771 C C . ASP A 1 89 ? -6.215 6.055 9.137 1.00 92.62 89 ASP A C 1
ATOM 773 O O . ASP A 1 89 ? -6.134 6.261 7.933 1.00 92.62 89 ASP A O 1
ATOM 777 N N . VAL A 1 90 ? -5.341 6.588 10.000 1.00 94.00 90 VAL A N 1
ATOM 778 C CA . VAL A 1 90 ? -4.287 7.535 9.583 1.00 94.00 90 VAL A CA 1
ATOM 779 C C . VAL A 1 90 ? -3.352 6.933 8.526 1.00 94.00 90 VAL A C 1
ATOM 781 O O . VAL A 1 90 ? -2.944 7.618 7.591 1.00 94.00 90 VAL A O 1
ATOM 784 N N . VAL A 1 91 ? -2.996 5.652 8.663 1.00 92.44 91 VAL A N 1
ATOM 785 C CA . VAL A 1 91 ? -2.141 4.959 7.683 1.00 92.44 91 VAL A CA 1
ATOM 786 C C . VAL A 1 91 ? -2.878 4.735 6.362 1.00 92.44 91 VAL A C 1
ATOM 788 O O . VAL A 1 91 ? -2.267 4.843 5.301 1.00 92.44 91 VAL A O 1
ATOM 791 N N . ILE A 1 92 ? -4.171 4.417 6.412 1.00 92.69 92 ILE A N 1
ATOM 792 C CA . ILE A 1 92 ? -5.003 4.247 5.218 1.00 92.69 92 ILE A CA 1
ATOM 793 C C . ILE A 1 92 ? -5.143 5.576 4.479 1.00 92.69 92 ILE A C 1
ATOM 795 O O . ILE A 1 92 ? -4.957 5.581 3.267 1.00 92.69 92 ILE A O 1
ATOM 799 N N . ASP A 1 93 ? -5.388 6.678 5.189 1.00 93.00 93 ASP A N 1
ATOM 800 C CA . ASP A 1 93 ? -5.515 8.014 4.597 1.00 93.00 93 ASP A CA 1
ATOM 801 C C . ASP A 1 93 ? -4.225 8.434 3.866 1.00 93.00 93 ASP A C 1
ATOM 803 O O . ASP A 1 93 ? -4.274 8.917 2.734 1.00 93.00 93 ASP A O 1
ATOM 807 N N . ASP A 1 94 ? -3.054 8.192 4.470 1.00 93.25 94 ASP A N 1
ATOM 808 C CA . ASP A 1 94 ? -1.753 8.466 3.838 1.00 93.25 94 ASP A CA 1
ATOM 809 C C . ASP A 1 94 ? -1.527 7.596 2.585 1.00 93.25 94 ASP A C 1
ATOM 811 O O . ASP A 1 94 ? -1.113 8.090 1.531 1.00 93.25 94 ASP A O 1
ATOM 815 N N . LEU A 1 95 ? -1.851 6.300 2.659 1.00 90.62 95 LEU A N 1
ATOM 816 C CA . LEU A 1 95 ? -1.747 5.391 1.513 1.00 90.62 95 LEU A CA 1
ATOM 817 C C . LEU A 1 95 ? -2.741 5.748 0.401 1.00 90.62 95 LEU A C 1
ATOM 819 O O . LEU A 1 95 ? -2.387 5.673 -0.774 1.00 90.62 95 LEU A O 1
ATOM 823 N N . GLU A 1 96 ? -3.953 6.174 0.748 1.00 90.00 96 GLU A N 1
ATOM 824 C CA . GLU A 1 96 ? -4.958 6.641 -0.204 1.00 90.00 96 GLU A CA 1
ATOM 825 C C . GLU A 1 96 ? -4.479 7.895 -0.937 1.00 90.00 96 GLU A C 1
ATOM 827 O O . GLU A 1 96 ? -4.594 7.984 -2.160 1.00 90.00 96 GLU A O 1
ATOM 832 N N . GLU A 1 97 ? -3.871 8.846 -0.224 1.00 90.50 97 GLU A N 1
ATOM 833 C CA . GLU A 1 97 ? -3.294 10.038 -0.843 1.00 90.50 97 GLU A CA 1
ATOM 834 C C . GLU A 1 97 ? -2.138 9.681 -1.794 1.00 90.50 97 GLU A C 1
ATOM 836 O O . GLU A 1 97 ? -1.993 10.290 -2.858 1.00 90.50 97 GLU A O 1
ATOM 841 N N . GLN A 1 98 ? -1.311 8.693 -1.442 1.00 88.06 98 GLN A N 1
ATOM 842 C CA . GLN A 1 98 ? -0.220 8.210 -2.296 1.00 88.06 98 GLN A CA 1
ATOM 843 C C . GLN A 1 98 ? -0.743 7.498 -3.550 1.00 88.06 98 GLN A C 1
ATOM 845 O O . GLN A 1 98 ? -0.288 7.795 -4.656 1.00 88.06 98 GLN A O 1
ATOM 850 N N . VAL A 1 99 ? -1.733 6.616 -3.404 1.00 85.62 99 VAL A N 1
ATOM 851 C CA . VAL A 1 99 ? -2.376 5.907 -4.521 1.00 85.62 99 VAL A CA 1
ATOM 852 C C . VAL A 1 99 ? -3.092 6.892 -5.451 1.00 85.62 99 VAL A C 1
ATOM 854 O O . VAL A 1 99 ? -2.911 6.838 -6.667 1.00 85.62 99 VAL A O 1
ATOM 857 N N . ASN A 1 100 ? -3.830 7.858 -4.898 1.00 85.50 100 ASN A N 1
ATOM 858 C CA . ASN A 1 100 ? -4.515 8.889 -5.679 1.00 85.50 100 ASN A CA 1
ATOM 859 C C . ASN A 1 100 ? -3.539 9.797 -6.437 1.00 85.50 100 ASN A C 1
ATOM 861 O O . ASN A 1 100 ? -3.809 10.153 -7.586 1.00 85.50 100 ASN A O 1
ATOM 865 N N . ARG A 1 101 ? -2.400 10.161 -5.829 1.00 87.12 101 ARG A N 1
ATOM 866 C CA . ARG A 1 101 ? -1.322 10.890 -6.520 1.00 87.12 101 ARG A CA 1
ATOM 867 C C . ARG A 1 101 ? -0.778 10.087 -7.696 1.00 87.12 101 ARG A C 1
ATOM 869 O O . ARG A 1 101 ? -0.731 10.614 -8.806 1.00 87.12 101 ARG A O 1
ATOM 876 N N . LEU A 1 102 ? -0.475 8.811 -7.473 1.00 81.69 102 LEU A N 1
ATOM 877 C CA . LEU A 1 102 ? 0.039 7.908 -8.498 1.00 81.69 102 LEU A CA 1
ATOM 878 C C . LEU A 1 102 ? -0.957 7.759 -9.665 1.00 81.69 102 LEU A C 1
ATOM 880 O O . LEU A 1 102 ? -0.584 7.916 -10.826 1.00 81.69 102 LEU A O 1
ATOM 884 N N . TYR A 1 103 ? -2.250 7.574 -9.394 1.00 80.44 103 TYR A N 1
ATOM 885 C CA . TYR A 1 103 ? -3.275 7.532 -10.446 1.00 80.44 103 TYR A CA 1
ATOM 886 C C . TYR A 1 103 ? -3.371 8.828 -11.261 1.00 80.44 103 TYR A C 1
ATOM 888 O O . TYR A 1 103 ? -3.519 8.781 -12.487 1.00 80.44 103 TYR A O 1
ATOM 896 N N . LYS A 1 104 ? -3.232 9.985 -10.604 1.00 82.25 104 LYS A N 1
ATOM 897 C CA . LYS A 1 104 ? -3.229 11.298 -11.263 1.00 82.25 104 LYS A CA 1
ATOM 898 C C . LYS A 1 104 ? -2.028 11.475 -12.190 1.00 82.25 104 LYS A C 1
ATOM 900 O O . LYS A 1 104 ? -2.192 11.977 -13.299 1.00 82.25 104 LYS A O 1
ATOM 905 N N . GLU A 1 105 ? -0.846 11.058 -11.745 1.00 79.06 105 GLU A N 1
ATOM 906 C CA . GLU A 1 105 ? 0.400 11.141 -12.516 1.00 79.06 105 GLU A CA 1
ATOM 907 C C . GLU A 1 105 ? 0.382 10.219 -13.742 1.00 79.06 105 GLU A C 1
ATOM 909 O O . GLU A 1 105 ? 0.874 10.596 -14.805 1.00 79.06 105 GLU A O 1
ATOM 914 N N . HIS A 1 106 ? -0.257 9.052 -13.633 1.00 70.56 106 HIS A N 1
ATOM 915 C CA . HIS A 1 106 ? -0.334 8.068 -14.714 1.00 70.56 106 HIS A CA 1
ATOM 916 C C . HIS A 1 106 ? -1.580 8.197 -15.611 1.00 70.56 106 HIS A C 1
ATOM 918 O O . HIS A 1 106 ? -1.769 7.381 -16.513 1.00 70.56 106 HIS A O 1
ATOM 924 N N . GLY A 1 107 ? -2.432 9.210 -15.403 1.00 63.53 107 GLY A N 1
ATOM 925 C CA . GLY A 1 107 ? -3.620 9.457 -16.235 1.00 63.53 107 GLY A CA 1
ATOM 926 C C . GLY A 1 107 ? -4.692 8.362 -16.150 1.00 63.53 107 GLY A C 1
ATOM 927 O O . GLY A 1 107 ? -5.602 8.315 -16.979 1.00 63.53 107 GLY A O 1
ATOM 928 N N . VAL A 1 108 ? -4.598 7.482 -15.153 1.00 61.62 108 VAL A N 1
ATOM 929 C CA . VAL A 1 108 ? -5.600 6.460 -14.864 1.00 61.62 108 VAL A CA 1
ATOM 930 C C . VAL A 1 108 ? -6.621 7.132 -13.958 1.00 61.62 108 VAL A C 1
ATOM 932 O O . VAL A 1 108 ? -6.423 7.221 -12.752 1.00 61.62 108 VAL A O 1
ATOM 935 N N . SER A 1 109 ? -7.692 7.691 -14.525 1.00 46.62 109 SER A N 1
ATOM 936 C CA . SER A 1 109 ? -8.770 8.233 -13.696 1.00 46.62 109 SER A CA 1
ATOM 937 C C . SER A 1 109 ? -9.330 7.101 -12.835 1.00 46.62 109 SER A C 1
ATOM 939 O O . SER A 1 109 ? -9.816 6.114 -13.396 1.00 46.62 109 SER A O 1
ATOM 941 N N . ALA A 1 110 ? -9.247 7.245 -11.509 1.00 46.31 110 ALA A N 1
ATOM 942 C CA . ALA A 1 110 ? -9.932 6.379 -10.557 1.00 46.31 110 ALA A CA 1
ATOM 943 C C . ALA A 1 110 ? -11.383 6.199 -11.029 1.00 46.31 110 ALA A C 1
ATOM 945 O O . ALA A 1 110 ? -12.093 7.186 -11.240 1.00 46.31 110 ALA A O 1
ATOM 946 N N . ARG A 1 111 ? -11.746 4.954 -11.340 1.00 43.75 111 ARG A N 1
ATOM 947 C CA . ARG A 1 111 ? -13.079 4.592 -11.821 1.00 43.75 111 ARG A CA 1
ATOM 948 C C . ARG A 1 111 ? -14.065 4.548 -10.669 1.00 43.75 111 ARG A C 1
ATOM 950 O O . ARG A 1 111 ? -13.661 4.044 -9.601 1.00 43.75 111 ARG A O 1
#

Foldseek 3Di:
DVVVVVVVVVVVVVVVVVVVVVVVVVVCCVPVVCPVVVVLVVVLVVLVVVLVVLVVQLVVLVVVLVVCVVVVHDPVVNVVSVVSNVVSVVVNVVSVVVNVVSCVVVVNPDD

Radius of gyration: 29.64 Å; chains: 1; bounding box: 76×30×73 Å

pLDDT: mean 82.67, std 12.82, range [43.75, 94.25]

Sequence (111 aa):
MIESRETTMWYFLFFTAVILYLYVMKNYFNTVIPTRAFREERERNNLEDKYHEAHQRREHFVQHLAWAKSRKAGREEITRLQKCVENADVVIDDLEEQVNRLYKEHGVSAR

Organism: NCBI:txid722753

Secondary structure (DSSP, 8-state):
--HHHHHHHHHHHHHHHHHHHHHHHHHHHHHHS-HHHHHHHHHHHHHHHHHHHHHHHHHHHHHHHHHHHHTT--HHHHHHHHHHHHHHHHHHHHHHHHHHHHHHHTT----